Protein AF-A0A6V8P7N0-F1 (afdb_monomer_lite)

Structure (mmCIF, N/CA/C/O backbone):
data_AF-A0A6V8P7N0-F1
#
_entry.id   AF-A0A6V8P7N0-F1
#
loop_
_atom_site.group_PDB
_atom_site.id
_atom_site.type_symbol
_atom_site.label_atom_id
_atom_site.label_alt_id
_atom_site.label_comp_id
_atom_site.label_asym_id
_atom_site.label_entity_id
_atom_site.label_seq_id
_atom_site.pdbx_PDB_ins_code
_atom_site.Cartn_x
_atom_site.Cartn_y
_atom_site.Cartn_z
_atom_site.occupancy
_atom_site.B_iso_or_equiv
_atom_site.auth_seq_id
_atom_site.auth_comp_id
_atom_site.auth_asym_id
_atom_site.auth_atom_id
_atom_site.pdbx_PDB_model_num
ATOM 1 N N . MET A 1 1 ? -10.058 4.692 5.233 1.00 92.38 1 MET A N 1
ATOM 2 C CA . MET A 1 1 ? -8.715 5.163 5.651 1.00 92.38 1 MET A CA 1
ATOM 3 C C . MET A 1 1 ? -7.738 4.930 4.511 1.00 92.38 1 MET A C 1
ATOM 5 O O . MET A 1 1 ? -7.868 3.919 3.827 1.00 92.38 1 MET A O 1
ATOM 9 N N . VAL A 1 2 ? -6.779 5.834 4.317 1.00 97.31 2 VAL A N 1
ATOM 10 C CA . VAL A 1 2 ? -5.730 5.718 3.298 1.00 97.31 2 VAL A CA 1
ATOM 11 C C . VAL A 1 2 ? -4.379 5.511 3.967 1.00 97.31 2 VAL A C 1
ATOM 13 O O . VAL A 1 2 ? -4.013 6.269 4.861 1.00 97.31 2 VAL A O 1
ATOM 16 N N . LEU A 1 3 ? -3.630 4.503 3.529 1.00 97.81 3 LEU A N 1
ATOM 17 C CA . LEU A 1 3 ? -2.245 4.296 3.931 1.00 97.81 3 LEU A CA 1
ATOM 18 C C . LEU A 1 3 ? -1.315 4.750 2.812 1.00 97.81 3 LEU A C 1
ATOM 20 O O . LEU A 1 3 ? -1.475 4.355 1.653 1.00 97.81 3 LEU A O 1
ATOM 24 N N . THR A 1 4 ? -0.311 5.545 3.169 1.00 97.69 4 THR A N 1
ATOM 25 C CA . THR A 1 4 ? 0.676 6.047 2.212 1.00 97.69 4 THR A CA 1
ATOM 26 C C . THR A 1 4 ? 2.090 5.617 2.608 1.00 97.69 4 THR A C 1
ATOM 28 O O . THR A 1 4 ? 2.494 5.803 3.757 1.00 97.69 4 THR A O 1
ATOM 31 N N . PRO A 1 5 ? 2.900 5.045 1.697 1.00 95.94 5 PRO A N 1
ATOM 32 C CA . PRO A 1 5 ? 4.285 4.673 2.002 1.00 95.94 5 PRO A CA 1
ATOM 33 C C . PRO A 1 5 ? 5.253 5.867 2.165 1.00 95.94 5 PRO A C 1
ATOM 35 O O . PRO A 1 5 ? 6.464 5.669 2.300 1.00 95.94 5 PRO A O 1
ATOM 38 N N . GLY A 1 6 ? 4.767 7.105 2.023 1.00 94.44 6 GLY A N 1
ATOM 39 C CA . GLY A 1 6 ? 5.565 8.330 2.078 1.00 94.44 6 GLY A CA 1
ATOM 40 C C . GLY A 1 6 ? 4.856 9.539 1.460 1.00 94.44 6 GLY A C 1
ATOM 41 O O . GLY A 1 6 ? 3.768 9.418 0.891 1.00 94.44 6 GLY A O 1
ATOM 42 N N . HIS A 1 7 ? 5.527 10.690 1.507 1.00 95.38 7 HIS A N 1
ATOM 43 C CA . HIS A 1 7 ? 4.971 12.006 1.164 1.00 95.38 7 HIS A CA 1
ATOM 44 C C . HIS A 1 7 ? 4.372 12.125 -0.242 1.00 95.38 7 HIS A C 1
ATOM 46 O O . HIS A 1 7 ? 3.432 12.884 -0.435 1.00 95.38 7 HIS A O 1
ATOM 52 N N . ILE A 1 8 ? 4.870 11.374 -1.233 1.00 95.81 8 ILE A N 1
ATOM 53 C CA . ILE A 1 8 ? 4.312 11.406 -2.597 1.00 95.81 8 ILE A CA 1
ATOM 54 C C . ILE A 1 8 ? 2.842 10.961 -2.591 1.00 95.81 8 ILE A C 1
ATOM 56 O O . ILE A 1 8 ? 2.001 11.610 -3.208 1.00 95.81 8 ILE A O 1
ATOM 60 N N . GLY A 1 9 ? 2.535 9.868 -1.884 1.00 96.12 9 GLY A N 1
ATOM 61 C CA . GLY A 1 9 ? 1.169 9.353 -1.777 1.00 96.12 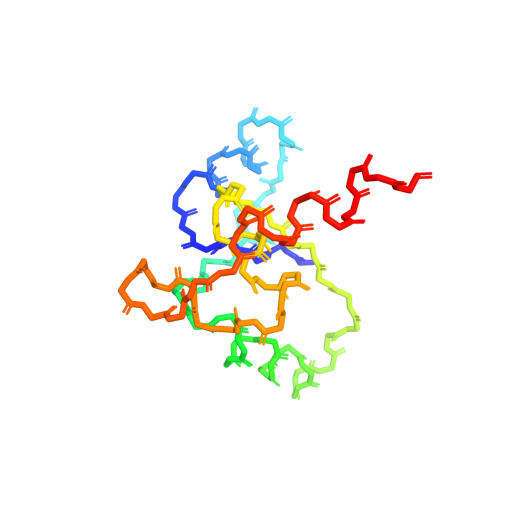9 GLY A CA 1
ATOM 62 C C . GLY A 1 9 ? 0.276 10.267 -0.952 1.00 96.12 9 GLY A C 1
ATOM 63 O O . GLY A 1 9 ? -0.852 10.541 -1.345 1.00 96.12 9 GLY A O 1
ATOM 64 N N . GLU A 1 10 ? 0.804 10.785 0.155 1.00 97.19 10 GLU A N 1
ATOM 65 C CA . GLU A 1 10 ? 0.098 11.740 1.010 1.00 97.19 10 GLU A CA 1
ATOM 66 C C . GLU A 1 10 ? -0.278 13.011 0.246 1.00 97.19 10 GLU A C 1
ATOM 68 O O . GLU A 1 10 ? -1.447 13.389 0.216 1.00 97.19 10 GLU A O 1
ATOM 73 N N . ARG A 1 11 ? 0.690 13.621 -0.445 1.00 97.19 11 ARG A N 1
ATOM 74 C CA . ARG A 1 11 ? 0.470 14.814 -1.262 1.00 97.19 11 ARG A CA 1
ATOM 75 C C . ARG A 1 11 ? -0.563 14.561 -2.354 1.00 97.19 11 ARG A C 1
ATOM 77 O O . ARG A 1 11 ? -1.465 15.367 -2.532 1.00 97.19 11 ARG A O 1
ATOM 84 N N . PHE A 1 12 ? -0.474 13.424 -3.046 1.00 97.12 12 PHE A N 1
ATOM 85 C CA . PHE A 1 12 ? -1.473 13.035 -4.043 1.00 97.12 12 PHE A CA 1
ATOM 86 C C . PHE A 1 12 ? -2.884 12.954 -3.437 1.00 97.12 12 PHE A C 1
ATOM 88 O O . PHE A 1 12 ? -3.830 13.490 -4.008 1.00 97.12 12 PHE A O 1
ATOM 95 N N . CYS A 1 13 ? -3.027 12.348 -2.259 1.00 97.81 13 CYS A N 1
ATOM 96 C CA . CYS A 1 13 ? -4.318 12.243 -1.582 1.00 97.81 13 CYS A CA 1
ATOM 97 C C . CYS A 1 13 ? -4.893 13.612 -1.196 1.00 97.81 13 CYS A C 1
ATOM 99 O O . CYS A 1 13 ? -6.084 13.843 -1.395 1.00 97.81 13 CYS A O 1
ATOM 101 N N . LYS A 1 14 ? -4.056 14.523 -0.691 1.00 97.31 14 LYS A N 1
ATOM 102 C CA . LYS A 1 14 ? -4.487 15.873 -0.302 1.00 97.31 14 LYS A CA 1
ATOM 103 C C . LYS A 1 14 ? -4.816 16.738 -1.519 1.00 97.31 14 LYS A C 1
ATOM 105 O O . LYS A 1 14 ? -5.912 17.271 -1.626 1.00 97.31 14 LYS A O 1
ATOM 110 N N . GLU A 1 15 ? -3.885 16.849 -2.462 1.00 97.62 15 GLU A N 1
ATOM 111 C CA . GLU A 1 15 ? -3.959 17.827 -3.555 1.00 97.62 15 GLU A CA 1
ATOM 112 C C . GLU A 1 15 ? -4.792 17.358 -4.748 1.00 97.62 15 GLU A C 1
ATOM 114 O O . GLU A 1 15 ? -5.362 18.181 -5.460 1.00 97.62 15 GLU A O 1
ATOM 119 N N . ARG A 1 16 ? -4.829 16.047 -5.022 1.00 97.19 16 ARG A N 1
ATOM 120 C CA . ARG A 1 16 ? -5.531 15.504 -6.197 1.00 97.19 16 ARG A CA 1
ATOM 121 C C . ARG A 1 16 ? -6.856 14.854 -5.848 1.00 97.19 16 ARG A C 1
ATOM 123 O O . ARG A 1 16 ? -7.792 14.974 -6.627 1.00 97.19 16 ARG A O 1
ATOM 130 N N . LEU A 1 17 ? -6.930 14.169 -4.707 1.00 96.31 17 LEU A N 1
ATOM 131 C CA . LEU A 1 17 ? -8.163 13.513 -4.263 1.00 96.31 17 LEU A CA 1
ATOM 132 C C . LEU A 1 17 ? -8.972 14.352 -3.262 1.00 96.31 17 LEU A C 1
ATOM 134 O O . LEU A 1 17 ? -10.096 13.974 -2.950 1.00 96.31 17 LEU A O 1
ATOM 138 N N . GLY A 1 18 ? -8.427 15.467 -2.756 1.00 97.25 18 GLY A N 1
ATOM 139 C CA . GLY A 1 18 ? -9.122 16.340 -1.803 1.00 97.25 18 GLY A CA 1
ATOM 140 C C . GLY A 1 18 ? -9.440 15.661 -0.469 1.00 97.25 18 GLY A C 1
ATOM 141 O O . GLY A 1 18 ? -10.414 16.019 0.191 1.00 97.25 18 GLY A O 1
ATOM 142 N N . LEU A 1 19 ? -8.667 14.640 -0.085 1.00 97.44 19 LEU A N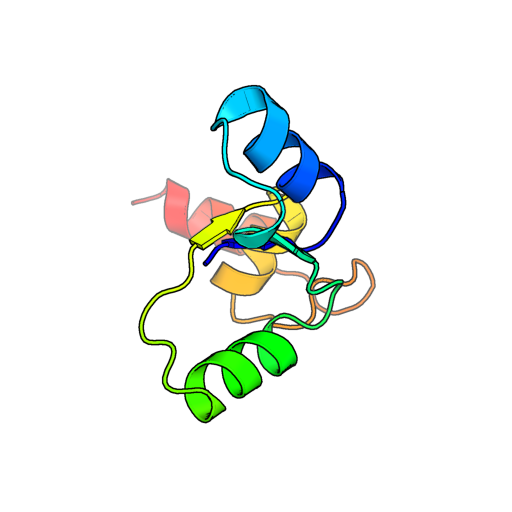 1
ATOM 143 C CA . LEU A 1 19 ? -8.920 13.884 1.137 1.00 97.44 19 LEU A CA 1
ATOM 144 C C . LEU A 1 19 ? -8.457 14.668 2.371 1.00 97.44 19 LEU A C 1
ATOM 146 O O . LEU A 1 19 ? -7.382 15.270 2.339 1.00 97.44 19 LEU A O 1
ATOM 150 N N . PRO A 1 20 ? -9.218 14.627 3.481 1.00 96.94 20 PRO A N 1
ATOM 151 C CA . PRO A 1 20 ? -8.831 15.315 4.703 1.00 96.94 20 PRO A CA 1
ATOM 152 C C . PRO A 1 20 ? -7.631 14.622 5.361 1.00 96.94 20 PRO A C 1
ATOM 154 O O . PRO A 1 20 ? -7.534 13.394 5.344 1.00 96.94 20 PRO A O 1
ATOM 157 N N . ASP A 1 21 ? -6.765 15.394 6.018 1.00 95.50 21 ASP A N 1
ATOM 158 C CA . ASP A 1 21 ? -5.543 14.902 6.677 1.00 95.50 21 ASP A CA 1
ATOM 159 C C . ASP A 1 21 ? -5.802 13.722 7.622 1.00 95.50 21 ASP A C 1
ATOM 161 O O . ASP A 1 21 ? -5.087 12.725 7.594 1.00 95.50 21 ASP A O 1
ATOM 165 N N . GLN A 1 22 ? -6.895 13.775 8.384 1.00 96.19 22 GLN A N 1
ATOM 166 C CA . GLN A 1 22 ? -7.318 12.712 9.304 1.00 96.19 22 GLN A CA 1
ATOM 167 C C . GLN A 1 22 ? -7.643 11.367 8.630 1.00 96.19 22 GLN A C 1
ATOM 169 O O . GLN A 1 22 ? -7.688 10.335 9.299 1.00 96.19 22 GLN A O 1
ATOM 174 N N . ALA A 1 23 ? -7.891 11.355 7.317 1.00 96.06 23 ALA A N 1
ATOM 175 C CA . ALA A 1 23 ? -8.125 10.130 6.561 1.00 96.06 23 ALA A CA 1
ATOM 176 C C . ALA A 1 23 ? -6.825 9.479 6.062 1.00 96.06 23 ALA A C 1
ATOM 178 O O . ALA A 1 23 ? -6.878 8.331 5.608 1.00 96.06 23 ALA A O 1
ATOM 179 N N . ILE A 1 24 ? -5.688 10.182 6.134 1.00 97.62 24 ILE A N 1
ATOM 180 C CA . ILE A 1 24 ? -4.410 9.782 5.543 1.00 97.62 24 ILE A CA 1
ATOM 181 C C . ILE A 1 24 ? -3.417 9.423 6.650 1.00 97.62 24 ILE A C 1
ATOM 183 O O . ILE A 1 24 ? -3.094 10.233 7.512 1.00 97.62 24 ILE A O 1
ATOM 187 N N . VAL A 1 25 ? -2.882 8.206 6.602 1.00 96.88 25 VAL A N 1
ATOM 188 C CA . VAL A 1 25 ? -1.868 7.723 7.544 1.00 96.88 25 VAL A CA 1
ATOM 189 C C . VAL A 1 25 ? -0.615 7.330 6.774 1.00 96.88 25 VAL A C 1
ATOM 191 O O . VAL A 1 25 ? -0.655 6.493 5.871 1.00 96.88 25 VAL A O 1
ATOM 194 N N . GLN A 1 26 ? 0.525 7.913 7.134 1.00 96.19 26 GLN A N 1
ATOM 195 C CA . GLN A 1 26 ? 1.810 7.537 6.556 1.00 96.19 26 GLN A CA 1
ATOM 196 C C . GLN A 1 26 ? 2.351 6.284 7.265 1.00 96.19 26 GLN A C 1
ATOM 198 O O . GLN A 1 26 ? 2.552 6.282 8.476 1.00 96.19 26 GLN A O 1
ATOM 203 N N . MET A 1 27 ? 2.571 5.198 6.521 1.00 95.81 27 MET A N 1
ATOM 204 C CA . MET A 1 27 ? 3.023 3.907 7.067 1.00 95.81 27 MET A CA 1
ATOM 205 C C . MET A 1 27 ? 4.534 3.663 6.940 1.00 95.81 27 MET A C 1
ATOM 207 O O . MET A 1 27 ? 5.044 2.660 7.441 1.00 95.81 27 MET A O 1
ATOM 211 N N . GLY A 1 28 ? 5.249 4.552 6.244 1.00 95.25 28 GLY A N 1
ATOM 212 C CA . GLY A 1 28 ? 6.656 4.352 5.899 1.00 95.25 28 GLY A CA 1
ATOM 213 C C . GLY A 1 28 ? 6.858 3.104 5.034 1.00 95.25 28 GLY A C 1
ATOM 214 O O . GLY A 1 28 ? 6.040 2.805 4.164 1.00 95.25 28 GLY A O 1
ATOM 215 N N . ASP A 1 29 ? 7.950 2.372 5.271 1.00 95.94 29 ASP A N 1
ATOM 216 C CA . ASP A 1 29 ? 8.298 1.185 4.480 1.00 95.94 29 ASP A CA 1
ATOM 217 C C . ASP A 1 29 ? 7.748 -0.140 5.021 1.00 95.94 29 ASP A C 1
ATOM 219 O O . ASP A 1 29 ? 7.903 -1.173 4.377 1.00 95.94 29 ASP A O 1
ATOM 223 N N . GLN A 1 30 ? 7.078 -0.144 6.174 1.00 95.69 30 GLN A N 1
ATOM 224 C CA . GLN A 1 30 ? 6.605 -1.370 6.825 1.00 95.69 30 GLN A CA 1
ATOM 225 C C . GLN A 1 30 ? 5.104 -1.602 6.611 1.00 95.69 30 GLN A C 1
ATOM 227 O O . GLN A 1 30 ? 4.313 -1.621 7.558 1.00 95.69 30 GLN A O 1
ATOM 232 N N . ALA A 1 31 ? 4.705 -1.823 5.356 1.00 96.44 31 ALA A N 1
ATOM 233 C CA . ALA A 1 31 ? 3.306 -2.043 4.985 1.00 96.44 31 ALA A CA 1
ATOM 234 C C . ALA A 1 31 ? 2.677 -3.221 5.746 1.00 96.44 31 ALA A C 1
ATOM 236 O O . ALA A 1 31 ? 1.564 -3.115 6.259 1.00 96.44 31 ALA A O 1
ATOM 237 N N . GLY A 1 32 ? 3.412 -4.325 5.901 1.00 96.31 32 GLY A N 1
ATOM 238 C CA . GLY A 1 32 ? 2.909 -5.518 6.590 1.00 96.31 32 GLY A CA 1
ATOM 239 C C . GLY A 1 32 ? 2.606 -5.279 8.069 1.00 96.31 32 GLY A C 1
ATOM 240 O O . GLY A 1 32 ? 1.615 -5.792 8.590 1.00 96.31 32 GLY A O 1
ATOM 241 N N . PHE A 1 33 ? 3.423 -4.467 8.748 1.00 97.12 33 PHE A N 1
ATOM 242 C CA . PHE A 1 33 ? 3.145 -4.062 10.125 1.00 97.12 33 PHE A CA 1
ATOM 243 C C . PHE A 1 33 ? 1.857 -3.242 10.190 1.00 97.12 33 PHE A C 1
ATOM 245 O O . PHE A 1 33 ? 0.973 -3.563 10.984 1.00 97.12 33 PHE A O 1
ATOM 252 N N . MET A 1 34 ? 1.720 -2.229 9.330 1.00 97.25 34 MET A N 1
ATOM 253 C CA . MET A 1 34 ? 0.556 -1.346 9.354 1.00 97.25 34 MET A CA 1
ATOM 254 C C . MET A 1 34 ? -0.742 -2.091 9.022 1.00 97.25 34 MET A C 1
ATOM 256 O O . MET A 1 34 ? -1.742 -1.915 9.715 1.00 97.25 34 MET A O 1
ATOM 260 N N . LEU A 1 35 ? -0.728 -2.990 8.034 1.00 96.56 35 LEU A N 1
ATOM 261 C CA . LEU A 1 35 ? -1.891 -3.817 7.695 1.00 96.56 35 LEU A CA 1
ATOM 262 C C . LEU A 1 35 ? -2.323 -4.706 8.872 1.00 96.56 35 LEU A C 1
ATOM 264 O O . LEU A 1 35 ? -3.510 -4.775 9.185 1.00 96.56 35 LEU A O 1
ATOM 268 N N . LYS A 1 36 ? -1.376 -5.307 9.607 1.00 97.25 36 LYS A N 1
ATOM 269 C CA . LYS A 1 36 ? -1.688 -6.056 10.839 1.00 97.25 36 LYS A CA 1
ATOM 270 C C . LYS A 1 36 ? -2.325 -5.166 11.909 1.00 97.25 36 LYS A C 1
ATOM 272 O O . LYS A 1 36 ? -3.236 -5.615 12.600 1.00 97.25 36 LYS A O 1
ATOM 277 N N . GLN A 1 37 ? -1.879 -3.916 12.051 1.00 97.50 37 GLN A N 1
ATOM 278 C CA . GLN A 1 37 ? -2.510 -2.968 12.978 1.00 97.50 37 GLN A CA 1
ATOM 279 C C . GLN A 1 37 ? -3.933 -2.604 12.545 1.00 97.50 37 GLN A C 1
ATOM 281 O O . GLN A 1 37 ? -4.810 -2.495 13.398 1.00 97.50 37 GLN A O 1
ATOM 286 N N . CYS A 1 38 ? -4.181 -2.471 11.240 1.00 97.00 38 CYS A N 1
ATOM 287 C CA . CYS A 1 38 ? -5.52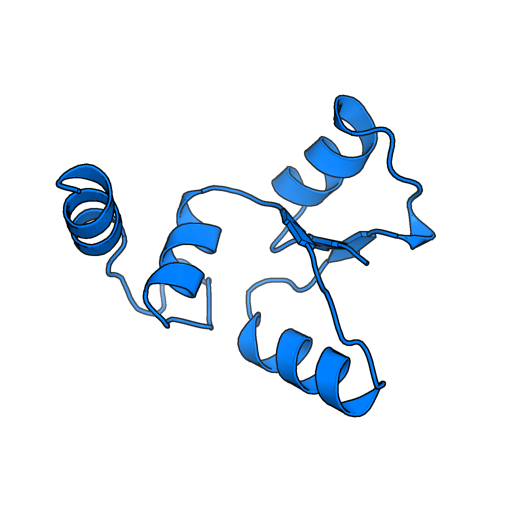2 -2.225 10.710 1.00 97.00 38 CYS A CA 1
ATOM 288 C C . CYS A 1 38 ? -6.478 -3.354 11.110 1.00 97.00 38 CYS A C 1
ATOM 290 O O . CYS A 1 38 ? -7.520 -3.090 11.709 1.00 97.00 38 CYS A O 1
ATOM 292 N N . VAL A 1 39 ? -6.069 -4.608 10.890 1.00 97.50 39 VAL A N 1
ATOM 293 C CA . VAL A 1 39 ? -6.854 -5.789 11.280 1.00 97.50 39 VAL A CA 1
ATOM 294 C C . VAL A 1 39 ? -7.129 -5.803 12.784 1.00 97.50 39 VAL A C 1
ATOM 296 O O . VAL A 1 39 ? -8.276 -5.953 13.195 1.00 97.50 39 VAL A O 1
ATOM 299 N N . LYS A 1 40 ? -6.106 -5.572 13.620 1.00 98.19 40 LYS A N 1
ATOM 300 C CA . LYS A 1 40 ? -6.266 -5.519 15.087 1.00 98.19 40 LYS A CA 1
ATOM 301 C C . LYS A 1 40 ? -7.256 -4.448 15.551 1.00 98.19 40 LYS A C 1
ATOM 303 O O . LYS A 1 40 ? -7.903 -4.630 16.574 1.00 98.19 40 LYS A O 1
ATOM 308 N N . LYS A 1 41 ? -7.370 -3.342 14.813 1.00 97.25 41 LYS A N 1
ATOM 309 C CA . LYS A 1 41 ? -8.301 -2.240 15.096 1.00 97.25 41 LYS A CA 1
ATOM 310 C C . LYS A 1 41 ? -9.681 -2.423 14.449 1.00 97.25 41 LYS A C 1
ATOM 312 O O . LYS A 1 41 ? -10.484 -1.498 14.486 1.00 97.25 41 LYS A O 1
ATOM 317 N N . GLY A 1 42 ? -9.962 -3.580 13.843 1.00 97.69 42 GLY A N 1
ATOM 318 C CA . GLY A 1 42 ? -11.245 -3.860 13.192 1.00 97.69 42 GLY A CA 1
ATOM 319 C C . GLY A 1 42 ? -11.459 -3.108 11.875 1.00 97.69 42 GLY A C 1
ATOM 320 O O . GLY A 1 42 ? -12.590 -2.993 11.405 1.00 97.69 42 GLY A O 1
ATOM 321 N N . ILE A 1 43 ? -10.390 -2.588 11.268 1.00 97.25 43 ILE A N 1
ATOM 322 C CA . ILE A 1 43 ? -10.455 -1.882 9.989 1.00 97.25 43 ILE A CA 1
ATOM 323 C C . ILE A 1 43 ? -10.556 -2.918 8.873 1.00 97.25 43 ILE A C 1
ATOM 325 O O . ILE A 1 43 ? -9.648 -3.727 8.687 1.00 97.25 43 ILE A O 1
ATOM 329 N N . LYS A 1 44 ? -11.663 -2.873 8.131 1.00 95.81 44 LYS A N 1
ATOM 330 C CA . LYS A 1 44 ? -11.979 -3.848 7.077 1.00 95.81 44 LYS A CA 1
ATOM 331 C C . LYS A 1 44 ? -11.413 -3.473 5.711 1.00 95.81 44 LYS A C 1
ATOM 333 O O . LYS A 1 44 ? -11.121 -4.354 4.915 1.00 95.81 44 LYS A O 1
ATOM 338 N N . GLU A 1 45 ? -11.246 -2.178 5.456 1.00 95.88 45 GLU A N 1
ATOM 339 C CA . GLU A 1 45 ? -10.861 -1.659 4.146 1.00 95.88 45 GLU A CA 1
ATOM 340 C C . GLU A 1 45 ? -9.824 -0.547 4.285 1.00 95.88 45 GLU A C 1
ATOM 342 O O . GLU A 1 45 ? -9.931 0.348 5.134 1.00 95.88 45 GLU A O 1
ATOM 347 N N . VAL A 1 46 ? -8.812 -0.601 3.422 1.00 95.94 46 VAL A N 1
ATOM 348 C CA . VAL A 1 46 ? -7.756 0.404 3.330 1.00 95.94 46 VAL A CA 1
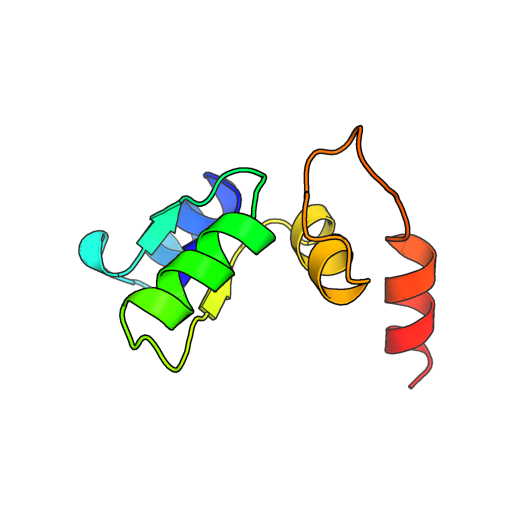ATOM 349 C C . VAL A 1 46 ? -7.485 0.726 1.869 1.00 95.94 46 VAL A C 1
ATOM 351 O O . VAL A 1 46 ? -7.411 -0.168 1.031 1.00 95.94 46 VAL A O 1
ATOM 354 N N . LEU A 1 47 ? -7.297 2.008 1.573 1.00 96.31 47 LEU A N 1
ATOM 355 C CA . LEU A 1 47 ? -6.777 2.450 0.285 1.00 96.31 47 LEU A CA 1
ATOM 356 C C . LEU A 1 47 ? -5.257 2.588 0.395 1.00 96.31 47 LEU A C 1
ATOM 358 O O . LEU A 1 47 ? -4.772 3.299 1.273 1.00 96.31 47 LEU A O 1
ATOM 362 N N . LEU A 1 48 ? -4.501 1.936 -0.485 1.00 96.69 48 LEU A N 1
ATOM 363 C CA . LEU A 1 48 ? -3.059 2.159 -0.610 1.00 96.69 48 LEU A CA 1
ATOM 364 C C . LEU A 1 48 ? -2.807 3.231 -1.672 1.00 96.69 48 LEU A C 1
ATOM 366 O O . LEU A 1 48 ? -3.193 3.056 -2.824 1.00 96.69 48 LEU A O 1
ATOM 370 N N . ALA A 1 49 ? -2.131 4.320 -1.305 1.00 96.94 49 ALA A N 1
ATOM 371 C CA . ALA A 1 49 ? -1.796 5.397 -2.236 1.00 96.94 49 ALA A CA 1
ATOM 372 C C . ALA A 1 49 ? -0.324 5.797 -2.104 1.00 96.94 49 ALA A C 1
ATOM 374 O O . ALA A 1 49 ? 0.163 6.099 -1.015 1.00 96.94 49 ALA A O 1
ATOM 375 N N . GLY A 1 50 ? 0.424 5.803 -3.207 1.00 95.69 50 GLY A N 1
ATOM 376 C CA . GLY A 1 50 ? 1.861 6.051 -3.149 1.00 95.69 50 GLY A CA 1
ATOM 377 C C . GLY A 1 50 ? 2.599 5.860 -4.460 1.00 95.69 50 GLY A C 1
ATOM 378 O O . GLY A 1 50 ? 2.014 5.582 -5.501 1.00 95.69 50 GLY A O 1
ATOM 379 N N . HIS A 1 51 ? 3.921 6.005 -4.385 1.00 95.62 51 HIS A N 1
ATOM 380 C CA . HIS A 1 51 ? 4.805 5.792 -5.523 1.00 95.62 51 HIS A CA 1
ATOM 381 C C . HIS A 1 51 ? 4.697 4.350 -6.040 1.00 95.62 51 HIS A C 1
ATOM 383 O O . HIS A 1 51 ? 4.814 3.400 -5.258 1.00 95.62 51 HIS A O 1
ATOM 389 N N . ILE A 1 52 ? 4.560 4.191 -7.360 1.00 94.38 52 ILE A N 1
ATOM 390 C CA . ILE A 1 52 ? 4.327 2.894 -8.011 1.00 94.38 52 ILE A CA 1
ATOM 391 C C . ILE A 1 52 ? 5.369 1.842 -7.615 1.00 94.38 52 ILE A C 1
ATOM 393 O O . ILE A 1 52 ? 5.017 0.728 -7.253 1.00 94.38 52 ILE A O 1
ATOM 397 N N . GLY A 1 53 ? 6.649 2.221 -7.535 1.00 94.56 53 GLY A N 1
ATOM 398 C CA . GLY A 1 53 ? 7.724 1.303 -7.144 1.00 94.56 53 GLY A CA 1
ATOM 399 C C . GLY A 1 53 ? 7.583 0.697 -5.739 1.00 94.56 53 GLY A C 1
ATOM 400 O O . GLY A 1 53 ? 8.122 -0.377 -5.501 1.00 94.56 53 GLY A O 1
ATOM 401 N N . LYS A 1 54 ? 6.860 1.346 -4.815 1.00 96.38 54 LYS A N 1
ATOM 402 C CA . LYS A 1 54 ? 6.555 0.781 -3.490 1.00 96.38 54 LYS A CA 1
ATOM 403 C C . LYS A 1 54 ? 5.275 -0.057 -3.522 1.00 96.38 54 LYS A C 1
ATOM 405 O O . LYS A 1 54 ? 5.239 -1.126 -2.924 1.00 96.38 54 LYS A O 1
ATOM 410 N N . LEU A 1 55 ? 4.250 0.400 -4.245 1.00 96.56 55 LEU A N 1
ATOM 411 C CA . LEU A 1 55 ? 2.981 -0.323 -4.380 1.00 96.56 55 LEU A CA 1
ATOM 412 C C . LEU A 1 55 ? 3.154 -1.666 -5.100 1.00 96.56 55 LEU A C 1
ATOM 414 O O . LEU A 1 55 ? 2.605 -2.669 -4.660 1.00 96.56 55 LEU A O 1
ATOM 418 N N . VAL A 1 56 ? 3.985 -1.711 -6.143 1.00 97.25 56 VAL A N 1
ATOM 419 C CA . VAL A 1 56 ? 4.281 -2.950 -6.876 1.00 97.25 56 VAL A CA 1
ATOM 420 C C . VAL A 1 56 ? 4.975 -3.978 -5.979 1.00 97.25 56 VAL A C 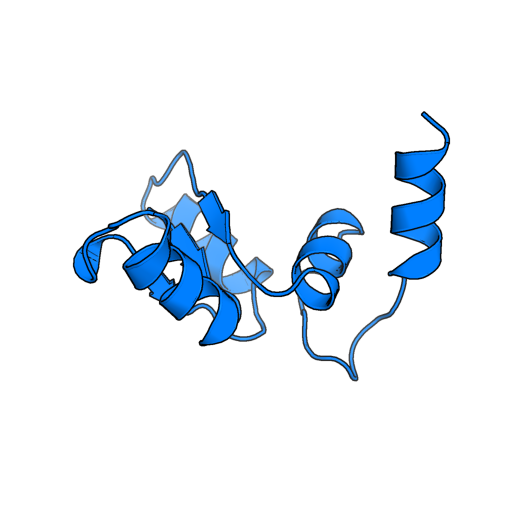1
ATOM 422 O O . VAL A 1 56 ? 4.667 -5.158 -6.075 1.00 97.25 56 VAL A O 1
ATOM 425 N N . LYS A 1 57 ? 5.846 -3.560 -5.047 1.00 97.38 57 LYS A N 1
ATOM 426 C CA . LYS A 1 57 ? 6.426 -4.492 -4.062 1.00 97.38 57 LYS A CA 1
ATOM 427 C C . LYS A 1 57 ? 5.346 -5.141 -3.197 1.00 97.38 57 LYS A C 1
ATOM 429 O O . LYS A 1 57 ? 5.386 -6.346 -2.990 1.00 97.38 57 LYS A O 1
ATOM 434 N N . ILE A 1 58 ? 4.353 -4.368 -2.754 1.00 96.69 58 ILE A N 1
ATOM 435 C CA . ILE A 1 58 ? 3.218 -4.906 -1.993 1.00 96.69 58 ILE A CA 1
ATOM 436 C C . ILE A 1 58 ? 2.417 -5.895 -2.851 1.00 96.69 58 ILE A C 1
ATOM 438 O O . ILE A 1 58 ? 2.091 -6.976 -2.369 1.00 96.69 58 ILE A O 1
ATOM 442 N N . ALA A 1 59 ? 2.156 -5.566 -4.121 1.00 96.06 59 ALA A N 1
ATOM 443 C CA . ALA A 1 59 ? 1.488 -6.471 -5.062 1.00 96.06 59 ALA A CA 1
ATOM 444 C C . ALA A 1 59 ? 2.279 -7.773 -5.303 1.00 96.06 59 ALA A C 1
ATOM 446 O O . ALA A 1 59 ? 1.683 -8.829 -5.487 1.00 96.06 59 ALA A O 1
ATOM 447 N N . ALA A 1 60 ? 3.610 -7.710 -5.223 1.00 96.69 60 ALA A N 1
ATOM 448 C CA . ALA A 1 60 ? 4.513 -8.859 -5.280 1.00 96.69 60 ALA A CA 1
ATOM 449 C C . ALA A 1 60 ? 4.594 -9.662 -3.961 1.00 96.69 60 ALA A C 1
ATOM 451 O O . ALA A 1 60 ? 5.415 -10.567 -3.838 1.00 96.69 60 ALA A O 1
ATOM 452 N N . GLY A 1 61 ? 3.815 -9.304 -2.931 1.00 96.31 61 GLY A N 1
ATOM 453 C CA . GLY A 1 61 ? 3.881 -9.920 -1.599 1.00 96.31 61 GLY A CA 1
ATOM 454 C C . GLY A 1 61 ? 5.060 -9.453 -0.731 1.00 96.31 61 GLY A C 1
ATOM 455 O O . GLY A 1 61 ? 5.266 -9.964 0.371 1.00 96.31 61 GLY A O 1
ATOM 456 N N . ILE A 1 62 ? 5.829 -8.457 -1.179 1.00 97.50 62 ILE A N 1
ATOM 457 C CA . ILE A 1 62 ? 6.953 -7.868 -0.444 1.00 97.50 62 ILE A CA 1
ATOM 458 C C . ILE A 1 62 ? 6.431 -6.693 0.392 1.00 97.50 62 ILE A C 1
ATOM 460 O O . ILE A 1 62 ? 6.321 -5.551 -0.056 1.00 97.50 62 ILE A O 1
ATOM 464 N N . PHE A 1 63 ? 6.126 -6.975 1.658 1.00 96.75 63 PHE A N 1
ATOM 465 C CA . PHE A 1 63 ? 5.511 -6.013 2.581 1.00 96.75 63 PHE A CA 1
ATOM 466 C C . PHE A 1 63 ? 6.487 -5.050 3.281 1.00 96.75 63 PHE A C 1
ATOM 468 O O . PHE A 1 63 ? 6.053 -4.225 4.090 1.00 96.75 63 PHE A O 1
ATOM 475 N N . ASN A 1 64 ? 7.784 -5.145 2.977 1.00 96.69 64 ASN A N 1
ATOM 476 C CA . ASN A 1 64 ? 8.776 -4.123 3.296 1.00 96.69 64 ASN A CA 1
ATOM 477 C C . ASN A 1 64 ? 9.152 -3.391 2.001 1.00 96.69 64 ASN A C 1
ATOM 479 O O . ASN A 1 64 ? 9.822 -3.951 1.136 1.00 96.69 64 ASN A O 1
ATOM 483 N N . THR A 1 65 ? 8.706 -2.145 1.853 1.00 95.50 65 THR A N 1
ATOM 484 C CA . THR A 1 65 ? 8.844 -1.396 0.597 1.00 95.50 65 THR A CA 1
ATOM 485 C C . THR A 1 65 ? 10.164 -0.648 0.465 1.00 95.50 65 THR A C 1
ATOM 487 O O . THR A 1 65 ? 10.375 0.037 -0.539 1.00 95.50 65 THR A O 1
ATOM 490 N N . HIS A 1 66 ? 11.064 -0.777 1.443 1.00 95.12 66 HIS A N 1
ATOM 491 C CA . HIS A 1 66 ? 12.363 -0.125 1.397 1.00 95.12 66 HIS A CA 1
ATOM 492 C C . HIS A 1 66 ? 13.133 -0.587 0.153 1.00 95.12 66 HIS A C 1
ATOM 494 O O . HIS A 1 66 ? 13.155 -1.773 -0.181 1.00 95.12 66 HIS A O 1
ATOM 500 N N . SER A 1 67 ? 13.775 0.333 -0.569 1.00 91.62 67 SER A N 1
ATOM 501 C CA . SER A 1 67 ? 14.406 0.035 -1.867 1.00 91.62 67 SER A CA 1
ATOM 502 C C . SER A 1 67 ? 15.464 -1.068 -1.779 1.00 91.62 67 SER A C 1
ATOM 504 O O . SER A 1 67 ? 15.531 -1.906 -2.669 1.00 91.62 67 SER A O 1
ATOM 506 N N . LYS A 1 68 ? 16.210 -1.119 -0.669 1.00 94.00 68 LYS A N 1
ATOM 507 C CA . LYS A 1 68 ? 17.245 -2.131 -0.391 1.00 94.00 68 LYS A CA 1
ATOM 508 C C . LYS A 1 68 ? 16.718 -3.520 0.010 1.00 94.00 68 LYS A C 1
ATOM 510 O O . LYS A 1 68 ? 17.529 -4.414 0.209 1.00 94.00 68 LYS A O 1
ATOM 515 N N . PHE A 1 69 ? 15.408 -3.702 0.195 1.00 91.12 69 PHE A N 1
ATOM 516 C CA . PHE A 1 69 ? 14.839 -4.963 0.681 1.00 91.12 69 PHE A CA 1
ATOM 517 C C . PHE A 1 69 ? 13.877 -5.570 -0.337 1.00 91.12 69 PHE A C 1
ATOM 519 O O . PHE A 1 69 ? 12.815 -4.993 -0.580 1.00 91.12 69 PHE A O 1
ATOM 526 N N . GLY A 1 70 ? 14.257 -6.725 -0.895 1.00 90.44 70 GLY A N 1
ATOM 527 C CA . GLY A 1 70 ? 13.502 -7.461 -1.915 1.00 90.44 70 GLY A CA 1
ATOM 528 C C . GLY A 1 70 ? 13.285 -6.659 -3.201 1.00 90.44 70 GLY A C 1
ATOM 529 O O . GLY A 1 70 ? 13.012 -5.461 -3.172 1.00 90.44 70 GLY A O 1
ATOM 530 N N . ASP A 1 71 ? 13.369 -7.291 -4.361 1.00 94.50 71 ASP A N 1
ATOM 531 C CA . ASP A 1 71 ? 12.933 -6.654 -5.602 1.00 94.50 71 ASP A CA 1
ATOM 532 C C . ASP A 1 71 ? 12.288 -7.692 -6.508 1.00 94.50 71 ASP A C 1
ATOM 534 O O . ASP A 1 71 ? 12.768 -8.814 -6.608 1.00 94.50 71 ASP A O 1
ATOM 538 N N . ALA A 1 72 ? 11.163 -7.303 -7.089 1.00 96.25 72 ALA A N 1
ATOM 539 C CA . ALA A 1 72 ? 10.372 -8.097 -8.026 1.00 96.25 72 ALA A CA 1
ATOM 540 C C . ALA A 1 72 ? 9.507 -7.167 -8.896 1.00 96.25 72 ALA A C 1
ATOM 542 O O . ALA A 1 72 ? 8.419 -7.534 -9.342 1.00 96.25 72 ALA A O 1
ATOM 543 N N . ARG A 1 73 ? 9.901 -5.888 -9.024 1.00 96.69 73 ARG A N 1
ATOM 544 C CA . ARG A 1 73 ? 9.023 -4.848 -9.576 1.00 96.69 73 ARG A CA 1
ATOM 545 C C . ARG A 1 73 ? 8.724 -5.073 -11.051 1.00 96.69 73 ARG A C 1
ATOM 547 O O . ARG A 1 73 ? 7.571 -4.950 -11.449 1.00 96.69 73 ARG A O 1
ATOM 554 N N . LEU A 1 74 ? 9.746 -5.368 -11.850 1.00 96.69 74 LEU A N 1
ATOM 555 C CA . LEU A 1 74 ? 9.588 -5.503 -13.297 1.00 96.69 74 LEU A CA 1
ATOM 556 C C . LEU A 1 74 ? 8.857 -6.796 -13.650 1.00 96.69 74 LEU A C 1
ATOM 558 O O . LEU A 1 74 ? 7.959 -6.773 -14.481 1.00 96.69 74 LEU A O 1
ATOM 562 N N . GLU A 1 75 ? 9.181 -7.886 -12.961 1.00 96.31 75 GLU A N 1
ATOM 563 C CA . GLU A 1 75 ? 8.543 -9.191 -13.103 1.00 96.31 75 GLU A CA 1
ATOM 564 C C . GLU A 1 75 ? 7.060 -9.113 -12.742 1.00 96.31 75 GLU A C 1
ATOM 566 O O . GLU A 1 75 ? 6.215 -9.595 -13.491 1.00 96.31 75 GLU A O 1
ATOM 571 N N . THR A 1 76 ? 6.731 -8.437 -11.636 1.00 97.25 76 THR A N 1
ATOM 572 C CA . THR A 1 76 ? 5.337 -8.216 -11.228 1.00 97.25 76 THR A CA 1
ATOM 573 C C . THR A 1 76 ? 4.601 -7.377 -12.266 1.00 97.25 76 THR A C 1
ATOM 575 O O . THR A 1 76 ? 3.530 -7.768 -12.711 1.00 97.25 76 THR A O 1
ATOM 578 N N . ILE A 1 77 ? 5.166 -6.248 -12.707 1.00 96.50 77 ILE A N 1
ATOM 579 C CA . ILE A 1 77 ? 4.520 -5.414 -13.732 1.00 96.50 77 ILE A CA 1
ATOM 580 C C . ILE A 1 77 ? 4.297 -6.211 -15.021 1.00 96.50 77 ILE A C 1
ATOM 582 O O . ILE A 1 77 ? 3.194 -6.181 -15.553 1.00 96.50 77 ILE A O 1
ATOM 586 N N . ALA A 1 78 ? 5.305 -6.945 -15.498 1.00 97.06 78 ALA A N 1
ATOM 587 C CA . ALA A 1 78 ? 5.196 -7.761 -16.703 1.00 97.06 78 ALA A CA 1
ATOM 588 C C . ALA A 1 78 ? 4.109 -8.838 -16.570 1.00 97.06 78 ALA A C 1
ATOM 590 O O . ALA A 1 78 ? 3.305 -9.003 -17.484 1.00 97.06 78 ALA A O 1
ATOM 591 N N . ALA A 1 79 ? 4.037 -9.518 -15.420 1.00 96.19 79 ALA A N 1
ATOM 592 C CA . ALA A 1 79 ? 3.023 -10.535 -15.159 1.00 96.19 79 ALA A CA 1
ATOM 593 C C . ALA A 1 79 ? 1.593 -9.970 -15.196 1.00 96.19 79 ALA A C 1
ATOM 595 O O . ALA A 1 79 ? 0.705 -10.612 -15.744 1.00 96.19 79 ALA A O 1
ATOM 596 N N . TYR A 1 80 ? 1.369 -8.769 -14.651 1.00 93.81 80 TYR A N 1
ATOM 597 C CA . TYR A 1 80 ? 0.045 -8.133 -14.650 1.00 93.81 80 TYR A CA 1
ATOM 598 C C . TYR A 1 80 ? -0.295 -7.404 -15.958 1.00 93.81 80 TYR A C 1
ATOM 600 O O . TYR A 1 80 ? -1.472 -7.241 -16.258 1.00 93.81 80 TYR A O 1
ATOM 608 N N . ALA A 1 81 ? 0.699 -6.950 -16.727 1.00 94.56 81 ALA A N 1
ATOM 60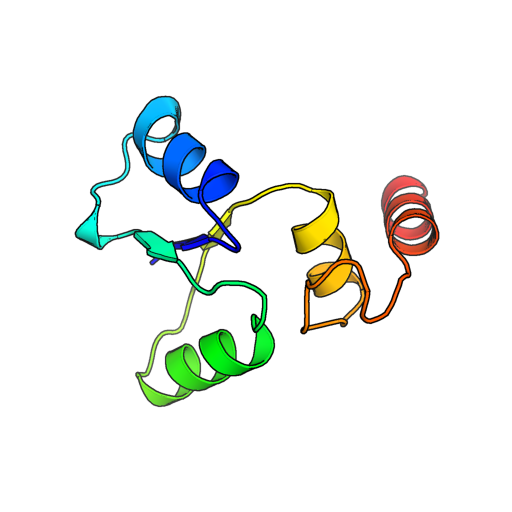9 C CA . ALA A 1 81 ? 0.489 -6.264 -18.005 1.00 94.56 81 ALA A CA 1
ATOM 610 C C . ALA A 1 81 ? 0.251 -7.221 -19.186 1.00 94.56 81 ALA A C 1
ATOM 612 O O . ALA A 1 81 ? -0.229 -6.784 -20.226 1.00 94.56 81 ALA A O 1
ATOM 613 N N . GLY A 1 82 ? 0.626 -8.497 -19.047 1.00 91.25 82 GLY A N 1
ATOM 614 C CA . GLY A 1 82 ? 0.365 -9.539 -20.044 1.00 91.25 82 GLY A CA 1
ATOM 615 C C . GLY A 1 82 ? -1.014 -10.202 -19.936 1.00 91.25 82 GLY A C 1
ATOM 616 O O . GLY A 1 82 ? -1.267 -11.145 -20.684 1.00 91.25 82 GLY A O 1
ATOM 617 N N . LEU A 1 83 ? -1.855 -9.755 -18.996 1.00 68.62 83 LEU A N 1
ATOM 618 C CA . LEU A 1 83 ? -3.262 -10.151 -18.849 1.00 68.62 83 LEU A CA 1
ATOM 619 C C . LEU A 1 83 ? -4.155 -9.321 -19.777 1.00 68.62 83 LEU A C 1
ATOM 621 O O . LEU A 1 83 ? -5.125 -9.906 -20.306 1.00 68.62 83 LEU A O 1
#

Radius of gyration: 13.16 Å; chains: 1; bounding box: 29×28×35 Å

Organism: NCBI:txid2754717

InterPro domains:
  IPR002748 Cobalt-precorrin-5B C(1)-methyltransferase CbiD [PF01888] (1-61)
  IPR002748 Cobalt-precorrin-5B C(1)-methyltransferase CbiD [PTHR35863] (2-81)
  IPR036074 CbiD superfamily [SSF111342] (1-79)

Sequence (83 aa):
MVLTPGHIGERFCKERLGLPDQAIVQMGDQAGFMLKQCVKKGIKEVLLAGHIGKLVKIAAGIFNTHSKFGDARLETIAAYAGL

Foldseek 3Di:
DEEEQDDQQVCCCCPVVVDDPVLYDYPHQQQVVVVVVCVVVVNDDYHYGYDLQQVQCVVVVNRRSPPPGDDCNVVSCVVVVVD

Secondary structure (DSSP, 8-state):
-EEESSHHHHHHHHHTT---GGGEEE-TTBHHHHHHHHHHTT----EE-S-HHHHHHHHTT--B--TTS---HHHHHHHHHT-

pLDDT: mean 95.81, std 3.37, range [68.62, 98.19]